Protein AF-A0A920AFE1-F1 (afdb_monomer)

Sequence (117 aa):
MDLYG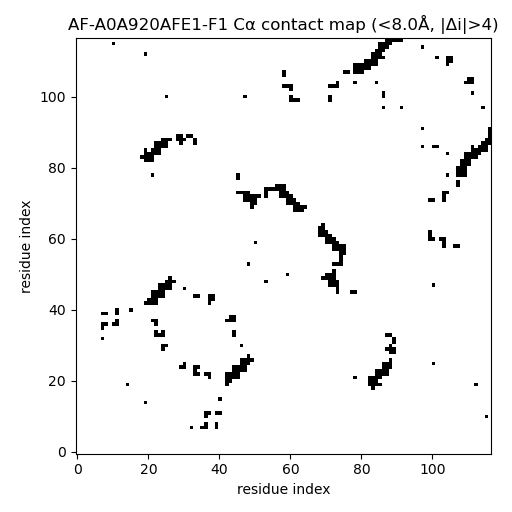QVISTFAERIRKLNVDTIVGVESRGFWFGPAIAQQLNVPFVPIRKCGKLPGETYSYSYDLEYGSSEIEVQKNSLPVGAKVLIHDDLLATGGTAIAAAQLVNKTGAQTVAFAF

Foldseek 3Di:
DCVLVVVLVVLLVVCLVVPFQEEEEEPDQSVSRRVSNCVSNVHYYWYKYWPPPDPDDWQKFWDDDPPGITMITTHAPPDDAQGEYEYEHPDDDPCRSVVRVQVRCVVNNYHDPYYDD

Secondary structure (DSSP, 8-state):
--HHHHHHHHHHHHHHTT--SEEEEETTGGGGTHHHHHHHHT--EEEEEETT-S-S-EEEEEEE-SSSEEEEEEETTSS-TT-EEEEE-S--SSSHHHHHHHHHHHHTT-EEEEEE-

Mean predicted aligned error: 2.73 Å

Radius of gyration: 13.78 Å; Cα contacts (8 Å, |Δi|>4): 225; chains: 1; bounding box: 34×31×40 Å

Solvent-accessible surface area (backbone atoms only — not comparable to full-atom values): 6542 Å² total; per-residue (Å²): 132,70,62,65,63,51,51,38,49,55,51,32,63,62,48,61,80,67,69,56,56,30,32,32,19,37,66,71,60,8,55,76,50,32,54,60,27,14,59,74,63,74,34,53,63,42,70,33,35,53,69,89,72,68,77,82,61,62,47,73,40,74,48,80,50,102,81,60,70,50,44,38,28,37,50,63,86,73,54,57,70,69,33,35,26,31,43,26,37,67,67,80,78,92,46,61,69,60,52,48,50,41,55,41,43,41,73,56,45,20,39,68,77,46,75,49,92

Structure (mmCIF, N/CA/C/O backbone):
data_AF-A0A920AFE1-F1
#
_entry.id   AF-A0A920AFE1-F1
#
loop_
_atom_site.group_PDB
_atom_site.id
_atom_site.type_symbol
_atom_site.label_atom_id
_atom_site.label_alt_id
_atom_site.label_comp_id
_atom_site.label_asym_id
_atom_site.label_entity_id
_atom_site.label_seq_id
_atom_site.pdbx_PDB_ins_code
_atom_site.Cartn_x
_atom_site.Cartn_y
_atom_site.Cartn_z
_atom_site.occupancy
_atom_site.B_iso_or_equiv
_atom_site.auth_seq_id
_atom_site.auth_comp_id
_atom_site.auth_asym_id
_atom_site.auth_atom_id
_atom_site.pdbx_PDB_model_num
ATOM 1 N N . MET A 1 1 ? 20.679 1.142 -20.687 1.00 76.88 1 MET A N 1
ATOM 2 C CA . MET A 1 1 ? 20.150 -0.003 -19.918 1.00 76.88 1 MET A CA 1
ATOM 3 C C . MET A 1 1 ? 18.994 0.524 -19.088 1.00 76.88 1 MET A C 1
ATOM 5 O O . MET A 1 1 ? 19.214 1.471 -18.346 1.00 76.88 1 MET A O 1
ATOM 9 N N . ASP A 1 2 ? 17.779 0.010 -19.277 1.00 94.62 2 ASP A N 1
ATOM 10 C CA . ASP A 1 2 ? 16.590 0.467 -18.540 1.00 94.62 2 ASP A CA 1
ATOM 11 C C . ASP A 1 2 ? 16.459 -0.301 -17.217 1.00 94.62 2 ASP A C 1
ATOM 13 O O . ASP A 1 2 ? 15.801 -1.337 -17.138 1.00 94.62 2 ASP A O 1
ATOM 17 N N . LEU A 1 3 ? 17.166 0.171 -16.188 1.00 96.94 3 LEU A N 1
ATOM 18 C CA . LEU A 1 3 ? 17.157 -0.465 -14.869 1.00 96.94 3 LEU A CA 1
ATOM 19 C C . LEU A 1 3 ? 15.787 -0.348 -14.191 1.00 96.94 3 LEU A C 1
ATOM 21 O O . LEU A 1 3 ? 15.339 -1.291 -13.546 1.00 96.94 3 LEU A O 1
ATOM 25 N N . TYR A 1 4 ? 15.110 0.789 -14.354 1.00 97.50 4 TYR A N 1
ATOM 26 C CA . TYR A 1 4 ? 13.804 1.009 -13.744 1.00 97.50 4 TYR A CA 1
ATOM 27 C C . TYR A 1 4 ? 12.782 0.007 -14.294 1.00 97.50 4 TYR A C 1
ATOM 29 O O . TYR A 1 4 ? 12.160 -0.713 -13.515 1.00 97.50 4 TYR A O 1
ATOM 37 N N . GLY A 1 5 ? 12.689 -0.142 -15.621 1.00 98.06 5 GLY A N 1
ATOM 38 C CA . GLY A 1 5 ? 11.810 -1.133 -16.249 1.00 98.06 5 GLY A CA 1
ATOM 39 C C . GLY A 1 5 ? 12.108 -2.577 -15.823 1.00 98.06 5 GLY A C 1
ATOM 40 O O . GLY A 1 5 ? 11.180 -3.370 -15.634 1.00 98.06 5 GLY A O 1
ATOM 41 N N . GLN A 1 6 ? 13.382 -2.919 -15.596 1.00 98.12 6 GLN A N 1
ATOM 42 C CA . GLN A 1 6 ? 13.779 -4.233 -15.068 1.00 98.12 6 GLN A CA 1
ATOM 43 C C . GLN A 1 6 ? 13.299 -4.452 -13.628 1.00 98.12 6 GLN A C 1
ATOM 45 O O . GLN A 1 6 ? 12.811 -5.539 -13.307 1.00 98.12 6 GLN A O 1
ATOM 50 N N . VAL A 1 7 ? 13.389 -3.429 -12.772 1.00 97.69 7 VAL A N 1
ATOM 51 C CA . VAL A 1 7 ? 12.886 -3.480 -11.390 1.00 97.69 7 VAL A CA 1
ATOM 52 C C . VAL A 1 7 ? 11.372 -3.697 -11.381 1.00 97.69 7 VAL A C 1
ATOM 54 O O . VAL A 1 7 ? 10.907 -4.649 -10.753 1.00 97.69 7 VAL A O 1
ATOM 57 N N . ILE A 1 8 ? 10.608 -2.890 -12.130 1.00 98.25 8 ILE A N 1
ATOM 58 C CA . ILE A 1 8 ? 9.142 -3.034 -12.193 1.00 98.25 8 ILE A CA 1
ATOM 59 C C . ILE A 1 8 ? 8.756 -4.422 -12.716 1.00 98.25 8 ILE A C 1
ATOM 61 O O . ILE A 1 8 ? 7.929 -5.098 -12.102 1.00 98.25 8 ILE A O 1
ATOM 65 N N . SER A 1 9 ? 9.412 -4.894 -13.781 1.00 98.06 9 SER A N 1
ATOM 66 C CA . SER A 1 9 ? 9.132 -6.217 -14.352 1.00 98.06 9 SER A CA 1
ATOM 67 C C . SER A 1 9 ? 9.409 -7.341 -13.358 1.00 98.06 9 SER A C 1
ATOM 69 O O . SER A 1 9 ? 8.584 -8.241 -13.206 1.00 98.06 9 SER A O 1
ATOM 71 N N . THR A 1 10 ? 10.507 -7.248 -12.606 1.00 97.50 10 THR A N 1
ATOM 72 C CA . THR A 1 10 ? 10.853 -8.235 -11.574 1.00 97.50 10 THR A CA 1
ATOM 73 C C . THR A 1 10 ? 9.808 -8.274 -10.457 1.00 97.50 10 THR A C 1
ATOM 75 O O . THR A 1 10 ? 9.395 -9.358 -10.033 1.00 97.50 10 THR A O 1
ATOM 78 N N . PHE A 1 11 ? 9.346 -7.110 -9.985 1.00 98.06 11 PHE A N 1
ATOM 79 C CA . PHE A 1 11 ? 8.262 -7.041 -9.004 1.00 98.06 11 PHE A CA 1
ATOM 80 C C . PHE A 1 11 ? 6.969 -7.634 -9.565 1.00 98.06 11 PHE A C 1
ATOM 82 O O . PHE A 1 11 ? 6.392 -8.534 -8.955 1.00 98.06 11 PHE A O 1
ATOM 89 N N . ALA A 1 12 ? 6.536 -7.189 -10.746 1.00 97.88 12 ALA A N 1
ATOM 90 C CA . ALA A 1 12 ? 5.294 -7.638 -11.362 1.00 97.88 12 ALA A CA 1
ATOM 91 C C . ALA A 1 12 ? 5.281 -9.159 -11.600 1.00 97.88 12 ALA A C 1
ATOM 93 O O . ALA A 1 12 ? 4.292 -9.824 -11.299 1.00 97.88 12 ALA A O 1
ATOM 94 N N . GLU A 1 13 ? 6.377 -9.752 -12.076 1.00 97.25 13 GLU A N 1
ATOM 95 C CA . GLU A 1 13 ? 6.480 -11.204 -12.274 1.00 97.25 13 GLU A CA 1
ATOM 96 C C . GLU A 1 13 ? 6.317 -12.004 -10.978 1.00 97.25 13 GLU A C 1
ATOM 98 O O . GLU A 1 13 ? 5.639 -13.036 -10.963 1.00 97.25 13 GLU A O 1
ATOM 103 N N . ARG A 1 14 ? 6.913 -11.528 -9.879 1.00 97.00 14 ARG A N 1
ATOM 104 C CA . ARG A 1 14 ? 6.796 -12.175 -8.565 1.00 97.00 14 ARG A CA 1
ATOM 105 C C . ARG A 1 14 ? 5.391 -12.022 -7.993 1.00 97.00 14 ARG A C 1
ATOM 107 O O . ARG A 1 14 ? 4.821 -12.999 -7.511 1.00 97.00 14 ARG A O 1
ATOM 114 N N . ILE A 1 15 ? 4.824 -10.822 -8.091 1.00 97.94 15 ILE A N 1
ATOM 115 C CA . ILE A 1 15 ? 3.520 -10.481 -7.514 1.00 97.94 15 ILE A CA 1
ATOM 116 C C . ILE A 1 15 ? 2.373 -11.149 -8.277 1.00 97.94 15 ILE A C 1
ATOM 118 O O . ILE A 1 15 ? 1.393 -11.558 -7.658 1.00 97.94 15 ILE A O 1
ATOM 122 N N . ARG A 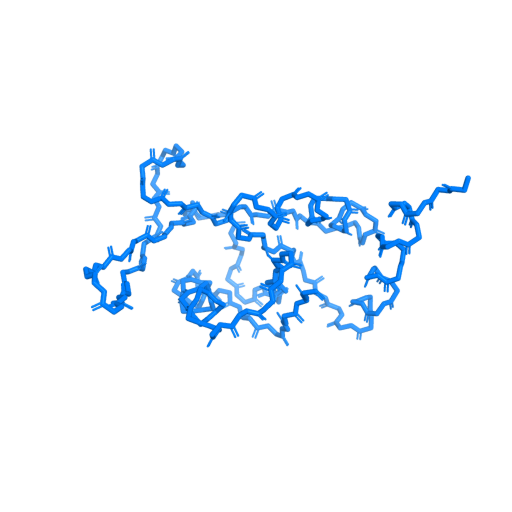1 16 ? 2.494 -11.347 -9.597 1.00 96.50 16 ARG A N 1
ATOM 123 C CA . ARG A 1 16 ? 1.446 -11.974 -10.423 1.00 96.50 16 ARG A CA 1
ATOM 124 C C . ARG A 1 16 ? 1.011 -13.348 -9.900 1.00 96.50 16 ARG A C 1
ATOM 126 O O . ARG A 1 16 ? -0.149 -13.713 -10.033 1.00 96.50 16 ARG A O 1
ATOM 133 N N . LYS A 1 17 ? 1.912 -14.091 -9.249 1.00 95.12 17 LYS A N 1
ATOM 134 C CA . LYS A 1 17 ? 1.621 -15.410 -8.656 1.00 95.12 17 LYS A CA 1
ATOM 135 C C . LYS A 1 17 ? 0.705 -15.346 -7.428 1.00 95.12 17 LYS A C 1
ATOM 137 O O . LYS A 1 17 ? 0.174 -16.373 -7.019 1.00 95.12 17 LYS A O 1
ATOM 142 N N . LEU A 1 18 ? 0.539 -14.164 -6.836 1.00 96.44 18 LEU A N 1
ATOM 143 C CA . LEU A 1 18 ? -0.228 -13.947 -5.611 1.00 96.44 18 LEU A CA 1
ATOM 144 C C . LEU A 1 18 ? -1.704 -13.614 -5.877 1.00 96.44 18 LEU A C 1
ATOM 146 O O . LEU A 1 18 ? -2.498 -13.676 -4.943 1.00 96.44 18 LEU A O 1
ATOM 150 N N . ASN A 1 19 ? -2.078 -13.303 -7.128 1.00 94.81 19 ASN A N 1
ATOM 151 C CA . ASN A 1 19 ? -3.438 -12.904 -7.521 1.00 94.81 19 ASN A CA 1
ATOM 152 C C . ASN A 1 19 ? -4.003 -11.797 -6.611 1.00 94.8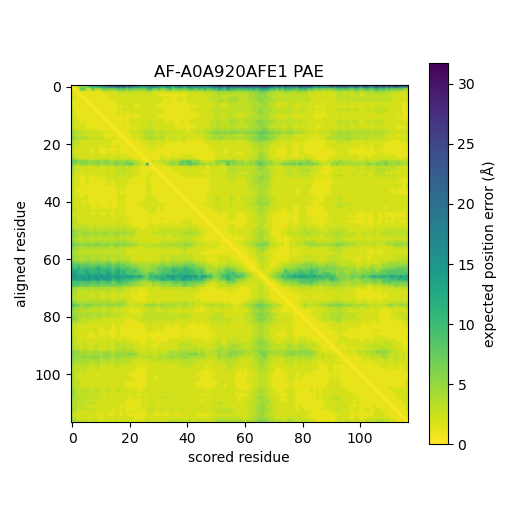1 19 ASN A C 1
ATOM 154 O O . ASN A 1 19 ? -5.020 -11.985 -5.943 1.00 94.81 19 ASN A O 1
ATOM 158 N N . VAL A 1 20 ? -3.275 -10.681 -6.535 1.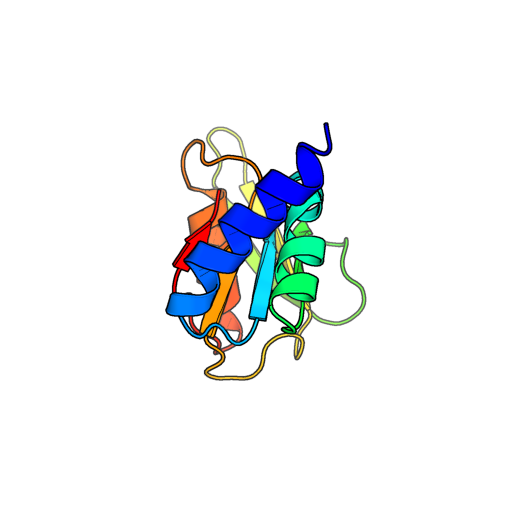00 98.19 20 VAL A N 1
ATOM 159 C CA . VAL A 1 20 ? -3.676 -9.488 -5.775 1.00 98.19 20 VAL A CA 1
ATOM 160 C C . VAL A 1 20 ? -4.696 -8.682 -6.571 1.00 98.19 20 VAL A C 1
ATOM 162 O O . VAL A 1 20 ? -4.606 -8.619 -7.794 1.00 98.19 20 VAL A O 1
ATOM 165 N N . ASP A 1 21 ? -5.625 -8.043 -5.871 1.00 98.50 21 ASP A N 1
ATOM 166 C CA . ASP A 1 21 ? -6.657 -7.193 -6.466 1.00 98.50 21 ASP A CA 1
ATOM 167 C C . ASP A 1 21 ? -6.226 -5.724 -6.513 1.00 98.50 21 ASP A C 1
ATOM 169 O O . ASP A 1 21 ? -6.696 -4.980 -7.366 1.00 98.50 21 ASP A O 1
ATOM 173 N N . THR A 1 22 ? -5.328 -5.304 -5.613 1.00 98.56 22 THR A N 1
ATOM 174 C CA . THR A 1 22 ? -4.880 -3.909 -5.486 1.00 98.56 22 THR A CA 1
ATOM 175 C C . THR A 1 22 ? -3.441 -3.836 -4.978 1.00 98.56 22 THR A C 1
ATOM 177 O O . THR A 1 22 ? -3.049 -4.588 -4.079 1.00 98.56 22 THR A O 1
ATOM 180 N N . ILE A 1 23 ? -2.668 -2.876 -5.492 1.00 98.69 23 ILE A N 1
ATOM 181 C CA . ILE A 1 23 ? -1.401 -2.453 -4.884 1.00 98.69 23 ILE A CA 1
ATOM 182 C C . ILE A 1 23 ? -1.652 -1.221 -4.021 1.00 98.69 23 ILE A C 1
ATOM 184 O O . ILE A 1 23 ? -2.156 -0.205 -4.496 1.00 98.69 23 ILE A O 1
ATOM 188 N N . VAL A 1 24 ? -1.261 -1.288 -2.756 1.00 98.69 24 VAL A N 1
ATOM 189 C CA . VAL A 1 24 ? -1.225 -0.136 -1.860 1.00 98.69 24 VAL A CA 1
ATOM 190 C C . VAL A 1 24 ? 0.215 0.327 -1.715 1.00 98.69 24 VAL A C 1
ATOM 192 O O . VAL A 1 24 ? 1.075 -0.461 -1.342 1.00 98.69 24 VAL A O 1
ATOM 195 N N . GLY A 1 25 ? 0.492 1.595 -2.000 1.00 98.25 25 GLY A N 1
ATOM 196 C CA . GLY A 1 25 ? 1.808 2.187 -1.749 1.00 98.25 25 GLY A CA 1
ATOM 197 C C . GLY A 1 25 ? 1.810 2.983 -0.454 1.00 98.25 25 GLY A C 1
ATOM 198 O O . GLY A 1 25 ? 0.821 3.657 -0.162 1.00 98.25 25 GLY A O 1
ATOM 199 N N . VAL A 1 26 ? 2.916 2.969 0.288 1.00 97.38 26 VAL A N 1
ATOM 200 C CA . VAL A 1 26 ? 3.116 3.892 1.413 1.00 97.38 26 VAL A CA 1
ATOM 201 C C . VAL A 1 26 ? 3.931 5.103 0.968 1.00 97.38 26 VAL A C 1
ATOM 203 O O . VAL A 1 26 ? 4.920 4.979 0.244 1.00 97.38 26 VAL A O 1
ATOM 206 N N . GLU A 1 27 ? 3.486 6.301 1.352 1.00 92.94 27 GLU A N 1
ATOM 207 C CA . GLU A 1 27 ? 4.160 7.520 0.923 1.00 92.94 27 GLU A CA 1
ATOM 208 C C . GLU A 1 27 ? 5.563 7.698 1.538 1.00 92.94 27 GLU A C 1
ATOM 210 O O . GLU A 1 27 ? 5.851 7.260 2.646 1.00 92.94 27 GLU A O 1
ATOM 215 N N . SER A 1 28 ? 6.456 8.458 0.904 1.00 93.62 28 SER A N 1
ATOM 216 C CA . SER A 1 28 ? 6.364 8.941 -0.486 1.00 93.62 28 SER A CA 1
ATOM 217 C C . SER A 1 28 ? 7.157 8.058 -1.438 1.00 93.62 28 SER A C 1
ATOM 219 O O . SER A 1 28 ? 6.892 8.061 -2.635 1.00 93.62 28 SER A O 1
ATOM 221 N N . ARG A 1 29 ? 8.154 7.326 -0.929 1.00 96.44 29 ARG A N 1
ATOM 222 C CA . ARG A 1 29 ? 9.118 6.619 -1.776 1.00 96.44 29 ARG A CA 1
ATOM 223 C C . ARG A 1 29 ? 8.564 5.313 -2.332 1.00 96.44 29 ARG A C 1
ATOM 225 O O . ARG A 1 29 ? 8.866 5.013 -3.482 1.00 96.44 29 ARG A O 1
ATOM 232 N N . GLY A 1 30 ? 7.648 4.643 -1.632 1.00 95.12 30 GLY A N 1
ATOM 233 C CA . GLY A 1 30 ? 6.846 3.563 -2.209 1.00 95.12 30 GLY A CA 1
ATOM 234 C C . GLY A 1 30 ? 6.059 3.970 -3.463 1.00 95.12 30 GLY A C 1
ATOM 235 O O . GLY A 1 30 ? 5.673 3.121 -4.266 1.00 95.12 30 GLY A O 1
ATOM 236 N N . PHE A 1 31 ? 5.851 5.269 -3.710 1.00 97.44 31 PHE A N 1
ATOM 237 C CA . PHE A 1 31 ? 5.180 5.737 -4.929 1.00 97.44 31 PHE A CA 1
ATOM 238 C C . PHE A 1 31 ? 6.097 5.746 -6.155 1.00 97.44 31 PHE A C 1
ATOM 240 O O . PHE A 1 31 ? 5.596 5.878 -7.268 1.00 97.44 31 PHE A O 1
ATOM 247 N N . TRP A 1 32 ? 7.414 5.583 -5.989 1.00 96.50 32 TRP A N 1
ATOM 248 C CA . TRP A 1 32 ? 8.330 5.508 -7.126 1.00 96.50 32 TRP A CA 1
ATOM 249 C C . TRP A 1 32 ? 8.128 4.250 -7.958 1.00 96.50 32 TRP A C 1
ATOM 251 O O . TRP A 1 32 ? 8.294 4.327 -9.170 1.00 96.50 32 TRP A O 1
ATOM 261 N N . PHE A 1 33 ? 7.760 3.120 -7.349 1.00 97.81 33 PHE A N 1
ATOM 262 C CA . PHE A 1 33 ? 7.560 1.859 -8.074 1.00 97.81 33 PHE A CA 1
ATOM 263 C C . PHE A 1 33 ? 6.112 1.360 -8.005 1.00 97.81 33 PHE 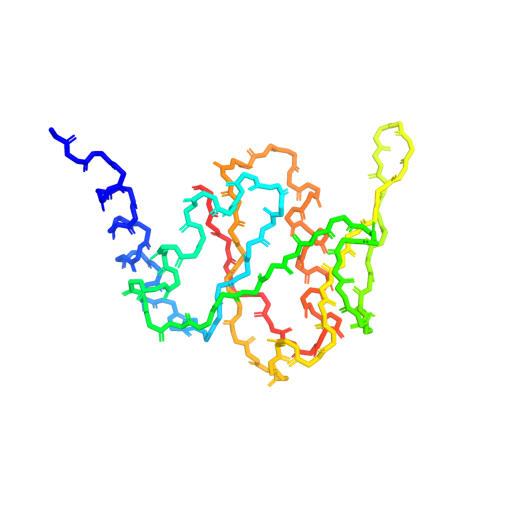A C 1
ATOM 265 O O . PHE A 1 33 ? 5.629 0.790 -8.981 1.00 97.81 33 PHE A O 1
ATOM 272 N N . GLY A 1 34 ? 5.384 1.625 -6.914 1.00 98.12 34 GLY A N 1
ATOM 273 C CA . GLY A 1 34 ? 4.025 1.115 -6.687 1.00 98.12 34 GLY A CA 1
ATOM 274 C C . GLY A 1 34 ? 3.041 1.323 -7.849 1.00 98.12 34 GLY A C 1
ATOM 275 O O . GLY A 1 34 ? 2.474 0.336 -8.320 1.00 98.12 34 GLY A O 1
ATOM 276 N N . PRO A 1 35 ? 2.855 2.553 -8.367 1.00 98.44 35 PRO A N 1
ATOM 277 C CA . PRO A 1 35 ? 1.965 2.813 -9.499 1.00 98.44 35 PRO A CA 1
ATOM 278 C C . PRO A 1 35 ? 2.376 2.070 -10.775 1.00 98.44 35 PRO A C 1
ATOM 280 O O . PRO A 1 35 ? 1.521 1.521 -11.465 1.00 98.44 35 PRO A O 1
ATOM 283 N N . ALA A 1 36 ? 3.677 2.003 -11.073 1.00 98.25 36 ALA A N 1
ATOM 284 C CA . ALA A 1 36 ? 4.181 1.302 -12.253 1.00 98.25 36 ALA A CA 1
ATOM 285 C C . ALA A 1 36 ? 4.003 -0.222 -12.130 1.00 98.25 36 ALA A C 1
ATOM 287 O O . ALA A 1 36 ? 3.620 -0.880 -13.098 1.00 98.25 36 ALA A O 1
ATOM 288 N N . ILE A 1 37 ? 4.200 -0.780 -10.930 1.00 98.50 37 ILE A N 1
ATOM 289 C CA . ILE A 1 37 ? 3.922 -2.192 -10.629 1.00 98.50 37 ILE A CA 1
ATOM 290 C C . ILE A 1 37 ? 2.428 -2.482 -10.813 1.00 98.50 37 ILE A C 1
ATOM 292 O O . ILE A 1 37 ? 2.070 -3.443 -11.493 1.00 98.50 37 ILE A O 1
ATOM 296 N N . ALA A 1 38 ? 1.555 -1.638 -10.254 1.00 98.56 38 ALA A N 1
ATOM 297 C CA . ALA A 1 38 ? 0.104 -1.769 -10.380 1.00 98.56 38 ALA A CA 1
ATOM 298 C C . ALA A 1 38 ? -0.347 -1.715 -11.848 1.00 98.56 38 ALA A C 1
ATOM 300 O O . ALA A 1 38 ? -1.115 -2.567 -12.297 1.00 98.56 38 ALA A O 1
ATOM 301 N N . GLN A 1 39 ? 0.215 -0.781 -12.623 1.00 98.44 39 GLN A N 1
ATOM 302 C CA . GLN A 1 39 ? -0.030 -0.658 -14.057 1.00 98.44 39 GLN A CA 1
ATOM 303 C C . GLN A 1 39 ? 0.392 -1.928 -14.814 1.00 98.44 39 GLN A C 1
ATOM 305 O O . GLN A 1 39 ? -0.378 -2.434 -15.627 1.00 98.44 39 GLN A O 1
ATOM 310 N N . GLN A 1 40 ? 1.578 -2.483 -14.537 1.00 98.06 40 GLN A N 1
ATOM 311 C CA . GLN A 1 40 ? 2.061 -3.705 -15.199 1.00 98.06 40 GLN A CA 1
ATOM 312 C C . GLN A 1 40 ? 1.263 -4.964 -14.806 1.00 98.06 40 GLN A C 1
ATOM 314 O O . GLN A 1 40 ? 1.225 -5.947 -15.555 1.00 98.06 40 GLN A O 1
ATOM 319 N N . LEU A 1 41 ? 0.624 -4.949 -13.637 1.00 98.12 41 LEU A N 1
ATOM 320 C CA . LEU A 1 41 ? -0.267 -6.006 -13.157 1.00 98.12 41 LEU A CA 1
ATOM 321 C C . LEU A 1 41 ? -1.731 -5.809 -13.578 1.00 98.12 41 LEU A C 1
ATOM 323 O O . LEU A 1 41 ? -2.519 -6.735 -13.412 1.00 98.12 41 LEU A O 1
ATOM 327 N N . ASN A 1 42 ? -2.079 -4.650 -14.148 1.00 98.12 42 ASN A N 1
ATOM 328 C CA . ASN A 1 42 ? -3.447 -4.251 -14.480 1.00 98.12 42 ASN A CA 1
ATOM 329 C C . ASN A 1 42 ? -4.403 -4.301 -13.271 1.00 98.12 42 ASN A C 1
ATOM 331 O O . ASN A 1 42 ? -5.519 -4.811 -13.360 1.00 98.12 42 ASN A O 1
ATOM 335 N N . VAL A 1 43 ? -3.944 -3.771 -12.137 1.00 98.50 43 VAL A N 1
ATOM 336 C CA . VAL A 1 43 ? -4.721 -3.635 -10.897 1.00 98.50 43 VAL A CA 1
ATOM 337 C C . VAL A 1 43 ? -4.688 -2.182 -10.415 1.00 98.50 43 VAL A C 1
ATOM 339 O O . VAL A 1 43 ? -3.748 -1.452 -10.743 1.00 98.50 43 VAL A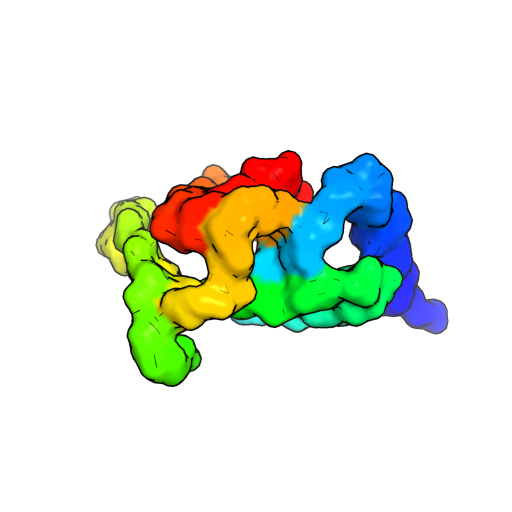 O 1
ATOM 342 N N . PRO A 1 44 ? -5.688 -1.721 -9.646 1.00 98.38 44 PRO A N 1
ATOM 343 C CA . PRO A 1 44 ? -5.666 -0.393 -9.048 1.00 98.38 44 PRO A CA 1
ATOM 344 C C . PRO A 1 44 ? -4.448 -0.171 -8.143 1.00 98.38 44 PRO A C 1
ATOM 346 O O . PRO A 1 44 ? -3.932 -1.086 -7.494 1.00 98.38 44 PRO A O 1
ATOM 349 N N . PHE A 1 45 ? -4.038 1.094 -8.073 1.00 98.56 45 PHE A N 1
ATOM 350 C CA . PHE A 1 45 ? -3.099 1.600 -7.081 1.00 98.56 45 PHE A CA 1
ATOM 351 C C . PHE A 1 45 ? -3.836 2.492 -6.080 1.00 98.56 45 PHE A C 1
ATOM 353 O O . PHE A 1 45 ? -4.579 3.387 -6.486 1.00 98.56 45 PHE A O 1
ATOM 360 N N . VAL A 1 46 ? -3.599 2.285 -4.784 1.00 98.56 46 VAL A N 1
ATOM 361 C CA . VAL A 1 46 ? -4.191 3.087 -3.704 1.00 98.56 46 VAL A CA 1
ATOM 362 C C . VAL A 1 46 ? -3.085 3.660 -2.808 1.00 98.56 46 VAL A C 1
ATOM 364 O O . VAL A 1 46 ? -2.270 2.903 -2.278 1.00 98.56 46 VAL A O 1
ATOM 367 N N . PRO A 1 47 ? -3.023 4.987 -2.609 1.00 98.31 47 PRO A N 1
ATOM 368 C CA . PRO A 1 47 ? -2.015 5.592 -1.749 1.00 98.31 47 PRO A CA 1
ATOM 369 C C . PRO A 1 47 ? -2.420 5.541 -0.269 1.00 98.31 47 PRO A C 1
ATOM 371 O O . PRO A 1 47 ? -3.519 5.956 0.098 1.00 98.31 47 PRO A O 1
ATOM 374 N N . ILE A 1 48 ? -1.482 5.138 0.586 1.00 98.44 48 ILE A N 1
ATOM 375 C CA . ILE A 1 48 ? -1.473 5.466 2.015 1.00 98.44 48 ILE A CA 1
ATOM 376 C C . ILE A 1 48 ? -0.562 6.673 2.224 1.00 98.44 48 ILE A C 1
ATOM 378 O O . ILE A 1 48 ? 0.577 6.687 1.751 1.00 98.44 48 ILE A O 1
ATOM 382 N N . ARG A 1 49 ? -1.047 7.692 2.938 1.00 97.94 49 ARG A N 1
ATOM 383 C CA . ARG A 1 49 ? -0.316 8.951 3.169 1.00 97.94 49 ARG A CA 1
ATOM 384 C C . ARG A 1 49 ? -0.350 9.367 4.631 1.00 97.94 49 ARG A C 1
ATOM 386 O O . ARG A 1 49 ? -1.175 8.868 5.378 1.00 97.94 49 ARG A O 1
ATOM 393 N N . LYS A 1 50 ? 0.508 10.297 5.048 1.00 95.81 50 LYS A N 1
ATOM 394 C CA . LYS A 1 50 ? 0.391 10.955 6.353 1.00 95.81 50 LYS A CA 1
ATOM 395 C C . LYS A 1 50 ? -0.924 11.722 6.458 1.00 95.81 50 LYS A C 1
ATOM 397 O O . LYS A 1 50 ? -1.449 12.208 5.452 1.00 95.81 50 LYS A O 1
ATOM 402 N N . CYS A 1 51 ? -1.382 11.872 7.696 1.00 95.56 51 CYS A N 1
ATOM 403 C CA . CYS A 1 51 ? -2.601 12.589 8.044 1.00 95.56 51 CYS A CA 1
ATOM 404 C C . CYS A 1 51 ? -2.717 13.968 7.364 1.00 95.56 51 CYS A C 1
ATOM 406 O O . CYS A 1 51 ? -1.763 14.755 7.337 1.00 95.56 51 CYS A O 1
ATOM 408 N N . GLY A 1 52 ? -3.886 14.242 6.780 1.00 96.12 52 GLY A N 1
ATOM 409 C CA . GLY A 1 52 ? -4.238 15.508 6.135 1.00 96.12 52 GLY A CA 1
ATOM 410 C C . GLY A 1 52 ? -3.757 15.659 4.689 1.00 96.12 52 GLY A C 1
ATOM 411 O O . GLY A 1 52 ? -3.847 16.752 4.125 1.00 96.12 52 GLY A O 1
ATOM 412 N N . LYS A 1 53 ? -3.213 14.602 4.067 1.00 96.88 53 LYS A N 1
ATOM 413 C CA . LYS A 1 53 ? -2.734 14.638 2.669 1.00 96.88 53 LYS A CA 1
ATOM 414 C C . LYS A 1 53 ? -3.719 14.075 1.650 1.00 96.88 53 LYS A C 1
ATOM 416 O O . LYS A 1 53 ? -3.522 14.298 0.453 1.00 96.88 53 LYS A O 1
ATOM 421 N N . LEU A 1 54 ? -4.725 13.327 2.093 1.00 97.19 54 LEU A N 1
ATOM 422 C CA . LEU A 1 54 ? -5.758 12.764 1.229 1.00 97.19 54 LEU A CA 1
ATOM 423 C C . LEU A 1 54 ? -7.030 13.622 1.299 1.00 97.19 54 LEU A C 1
ATOM 425 O O . LEU A 1 54 ? -7.386 14.085 2.380 1.00 97.19 54 LEU A O 1
ATOM 429 N N . PRO A 1 55 ? -7.713 13.872 0.169 1.00 96.12 55 PRO A N 1
ATOM 430 C CA . PRO A 1 55 ? -8.969 14.609 0.183 1.00 96.12 55 PRO A CA 1
ATOM 431 C C . PRO A 1 55 ? -10.132 13.725 0.655 1.00 96.12 55 PRO A C 1
ATOM 433 O O . PRO A 1 55 ? -10.107 12.505 0.491 1.00 96.12 55 PRO A O 1
ATOM 436 N N . GLY A 1 56 ? -11.201 14.351 1.145 1.00 95.94 56 GLY A N 1
ATOM 437 C CA . GLY A 1 56 ? -12.422 13.648 1.545 1.00 95.94 56 GLY A CA 1
ATOM 438 C C . GLY A 1 56 ? -12.269 12.858 2.845 1.00 95.94 56 GLY A C 1
ATOM 439 O O . GLY A 1 56 ? -11.434 13.177 3.684 1.00 95.94 56 GLY A O 1
ATOM 440 N N . GLU A 1 57 ? -13.118 11.847 3.028 1.00 97.75 57 GLU A N 1
ATOM 441 C CA . GLU A 1 57 ? -13.093 11.020 4.233 1.00 97.75 57 GLU A CA 1
ATOM 442 C C . GLU A 1 57 ? -12.012 9.937 4.166 1.00 97.75 57 GLU A C 1
ATOM 444 O O . GLU A 1 57 ? -11.852 9.247 3.153 1.00 97.75 57 GLU A O 1
ATOM 449 N N . THR A 1 58 ? -11.329 9.719 5.285 1.00 98.38 58 THR A N 1
ATOM 450 C CA . THR A 1 58 ? -10.246 8.743 5.428 1.00 98.38 58 THR A CA 1
ATOM 451 C C . THR A 1 58 ? -10.542 7.754 6.557 1.00 98.38 58 THR A C 1
ATOM 453 O O . THR A 1 58 ? -11.307 8.030 7.486 1.00 98.38 58 THR A O 1
ATOM 456 N N . TYR A 1 59 ? -9.955 6.562 6.465 1.00 97.75 59 TYR A N 1
ATOM 457 C CA . TYR A 1 59 ? -9.591 5.791 7.649 1.00 97.75 59 TYR A CA 1
ATOM 458 C C . TYR A 1 59 ? -8.206 6.243 8.093 1.00 97.75 59 TYR A C 1
ATOM 460 O O . TYR A 1 59 ? -7.360 6.509 7.238 1.00 97.75 59 TYR A O 1
ATOM 468 N N . SER A 1 60 ? -7.958 6.253 9.402 1.00 97.25 60 SER A N 1
ATOM 469 C CA . SER A 1 60 ? -6.643 6.564 9.952 1.00 97.25 60 SER A CA 1
ATOM 470 C C . SER A 1 60 ? -6.130 5.502 10.929 1.00 97.25 60 SER A C 1
ATOM 472 O O . SER A 1 60 ? -6.881 4.703 11.519 1.00 97.25 60 SER A O 1
ATOM 474 N N . TYR A 1 61 ? -4.807 5.446 11.059 1.00 96.62 61 TYR A N 1
ATOM 475 C CA . TYR A 1 61 ? -4.113 4.594 12.013 1.00 96.62 61 TYR A CA 1
ATOM 476 C C . TYR A 1 61 ? -2.901 5.324 12.589 1.00 96.62 61 TYR A C 1
ATOM 478 O O . TYR A 1 61 ? -1.959 5.649 11.861 1.00 96.62 61 TYR A O 1
ATOM 486 N N . SER A 1 62 ? -2.932 5.546 13.902 1.00 94.19 62 SER A N 1
ATOM 487 C CA . SER A 1 62 ? -1.827 6.133 14.657 1.00 94.19 62 SER A CA 1
ATOM 488 C C . SER A 1 62 ? -0.930 5.042 15.231 1.00 94.19 62 SER A C 1
ATOM 490 O O . SER A 1 62 ? -1.418 4.015 15.704 1.00 94.19 62 SER A O 1
ATOM 492 N N . TYR A 1 63 ? 0.379 5.266 15.197 1.00 86.44 63 TYR A N 1
ATOM 493 C CA . TYR A 1 63 ? 1.379 4.368 15.762 1.00 86.44 63 TYR A CA 1
ATOM 494 C C . TYR A 1 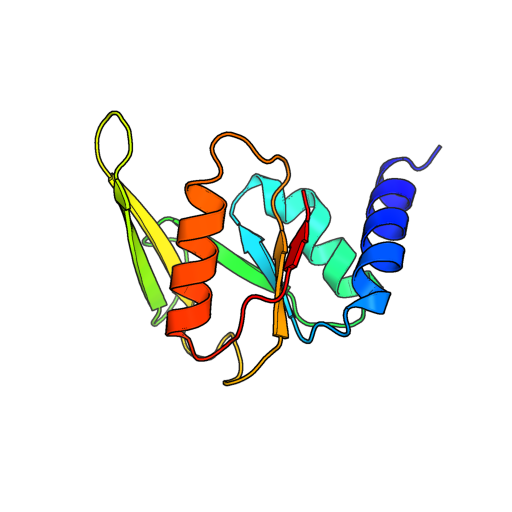63 ? 2.513 5.150 16.418 1.00 86.44 63 TYR A C 1
ATOM 496 O O . TYR A 1 63 ? 2.854 6.258 15.995 1.00 86.44 63 TYR A O 1
ATOM 504 N N . ASP A 1 64 ? 3.092 4.550 17.451 1.00 86.88 64 ASP A N 1
ATOM 505 C CA . ASP A 1 64 ? 4.160 5.166 18.225 1.00 86.88 64 ASP A CA 1
ATOM 506 C C . ASP A 1 64 ? 5.512 5.006 17.524 1.00 86.88 64 ASP A C 1
ATOM 508 O O . ASP A 1 64 ? 5.812 3.992 16.884 1.00 86.88 64 ASP A O 1
ATOM 512 N N . LEU A 1 65 ? 6.331 6.041 17.651 1.00 82.81 65 LEU A N 1
ATOM 513 C CA . LEU A 1 65 ? 7.735 6.066 17.269 1.00 82.81 65 LEU A CA 1
ATOM 514 C C . LEU A 1 65 ? 8.588 6.121 18.541 1.00 82.81 65 LEU A C 1
ATOM 516 O O . LEU A 1 65 ? 8.080 6.344 19.636 1.00 82.81 65 LEU A O 1
ATOM 520 N N . GLU A 1 66 ? 9.907 5.977 18.397 1.00 78.81 66 GLU A N 1
ATOM 521 C CA . GLU A 1 66 ? 10.843 6.180 19.516 1.00 78.81 66 GLU A CA 1
ATOM 522 C C . GLU A 1 66 ? 10.681 7.574 20.149 1.00 78.81 66 GLU A C 1
ATOM 524 O O . GLU A 1 66 ? 10.763 7.732 21.365 1.00 78.81 66 GLU A O 1
ATOM 529 N N . TYR A 1 67 ? 10.363 8.572 19.318 1.00 81.25 67 TYR A N 1
ATOM 530 C CA . TYR A 1 67 ? 10.043 9.927 19.747 1.00 81.25 67 TYR A CA 1
ATOM 531 C C . TYR A 1 67 ? 8.756 10.405 19.066 1.00 81.25 67 TYR A C 1
ATOM 533 O O . TYR A 1 67 ? 8.768 10.848 17.917 1.00 81.25 67 TYR A O 1
ATOM 541 N N . GLY A 1 68 ? 7.642 10.329 19.795 1.00 87.06 68 GLY A N 1
ATOM 542 C CA . GLY A 1 68 ? 6.330 10.807 19.353 1.00 87.06 68 GLY A CA 1
ATOM 543 C C . GLY A 1 68 ? 5.479 9.728 18.686 1.00 87.06 68 GLY A C 1
ATOM 544 O O . GLY A 1 68 ? 5.697 8.536 18.873 1.00 87.06 68 GLY A O 1
ATOM 545 N N . SER A 1 69 ? 4.492 10.156 17.906 1.00 88.00 69 SER A N 1
ATOM 546 C CA . SER A 1 69 ? 3.608 9.274 17.147 1.00 88.00 69 SER A CA 1
ATOM 547 C C . SER A 1 69 ? 3.448 9.782 15.720 1.00 88.00 69 SER A C 1
ATOM 549 O O . SER A 1 69 ? 3.694 10.952 15.411 1.00 88.00 69 SER A O 1
ATOM 551 N N . SER A 1 70 ? 3.063 8.884 14.822 1.00 90.88 70 SER A N 1
ATOM 552 C CA . SER A 1 70 ? 2.700 9.222 13.452 1.00 90.88 70 SER A CA 1
ATOM 553 C C . SER A 1 70 ? 1.329 8.657 13.123 1.00 90.88 70 SER A C 1
ATOM 555 O O . SER A 1 70 ? 0.906 7.659 13.700 1.00 90.88 70 SER A O 1
ATOM 557 N N . GLU A 1 71 ? 0.633 9.301 12.195 1.00 95.31 71 GLU A N 1
ATOM 558 C CA . GLU A 1 71 ? -0.683 8.884 11.732 1.00 95.31 71 GLU A CA 1
ATOM 559 C C . GLU A 1 71 ? -0.685 8.809 10.209 1.00 95.31 71 GLU A C 1
ATOM 561 O O . GLU A 1 71 ? -0.269 9.748 9.517 1.00 95.31 71 GLU A O 1
ATOM 566 N N . ILE A 1 72 ? -1.149 7.669 9.705 1.00 97.25 72 ILE A N 1
ATOM 567 C CA . ILE A 1 72 ? -1.318 7.397 8.281 1.00 97.25 72 ILE A CA 1
ATOM 568 C C . ILE A 1 72 ? -2.793 7.208 7.940 1.00 97.25 72 ILE A C 1
ATOM 570 O O . ILE A 1 72 ? -3.592 6.782 8.774 1.00 97.25 72 ILE A O 1
ATOM 574 N N . GLU A 1 73 ? -3.130 7.502 6.692 1.00 98.44 73 GLU A N 1
ATOM 575 C CA . GLU A 1 73 ? -4.482 7.570 6.170 1.00 98.44 73 GLU A CA 1
ATOM 576 C C . GLU A 1 73 ? -4.622 6.861 4.828 1.00 98.44 73 GLU A C 1
ATOM 578 O O . GLU A 1 73 ? -3.700 6.839 4.009 1.00 98.44 73 GLU A O 1
ATOM 583 N N . VAL A 1 74 ? -5.825 6.337 4.595 1.00 98.44 74 VAL A N 1
ATOM 584 C CA . VAL A 1 74 ? -6.290 5.813 3.309 1.00 98.44 74 VAL A CA 1
ATOM 585 C C . VAL A 1 74 ? -7.720 6.299 3.086 1.00 98.44 74 VAL A C 1
ATOM 587 O O . VAL A 1 74 ? -8.514 6.340 4.027 1.00 98.44 74 VAL A O 1
ATOM 590 N N . GLN A 1 75 ? -8.070 6.700 1.864 1.00 98.25 75 GLN A N 1
ATOM 591 C CA . GLN A 1 75 ? -9.416 7.213 1.581 1.00 98.25 75 GLN A CA 1
ATOM 592 C C . GLN A 1 75 ? -10.475 6.126 1.790 1.00 98.25 75 GLN A C 1
ATOM 594 O O . GLN A 1 75 ? -10.283 4.974 1.382 1.00 98.25 75 GLN A O 1
ATOM 599 N N . LYS A 1 76 ? -11.620 6.491 2.377 1.00 96.12 76 LYS A N 1
ATOM 600 C CA . LYS A 1 76 ? -12.779 5.592 2.445 1.00 96.12 76 LYS A CA 1
ATOM 601 C C . LYS A 1 76 ? -13.210 5.201 1.028 1.00 96.12 76 LYS A C 1
ATOM 603 O O . LYS A 1 76 ? -13.107 5.998 0.099 1.00 96.12 76 LYS A O 1
ATOM 608 N N . ASN A 1 77 ? -13.694 3.970 0.866 1.00 92.88 77 ASN A N 1
ATOM 609 C CA . ASN A 1 77 ? -14.134 3.394 -0.415 1.00 92.88 77 ASN A CA 1
ATOM 610 C C . ASN A 1 77 ? -13.039 3.224 -1.489 1.00 92.88 77 ASN A C 1
ATOM 612 O O . ASN A 1 77 ? -13.358 2.854 -2.615 1.00 92.88 77 ASN A O 1
ATOM 616 N N . SER A 1 78 ? -11.760 3.458 -1.167 1.00 96.31 78 SER A N 1
ATOM 617 C CA . SER A 1 78 ? -10.649 3.204 -2.102 1.00 96.31 78 SER A CA 1
ATOM 618 C C . SER A 1 78 ? -10.297 1.718 -2.235 1.00 96.31 78 SER A C 1
ATOM 620 O O . SER A 1 78 ? -9.720 1.307 -3.239 1.00 96.31 78 SER A O 1
ATOM 622 N N . LEU A 1 79 ? -10.664 0.909 -1.238 1.00 97.69 79 LEU A N 1
ATOM 623 C CA . LEU A 1 79 ? -10.441 -0.531 -1.205 1.00 97.69 79 LEU A CA 1
ATOM 624 C C . LEU A 1 79 ? -11.785 -1.260 -1.070 1.00 97.69 79 LEU A C 1
ATOM 626 O O . LEU A 1 79 ? -12.520 -0.988 -0.118 1.00 97.69 79 LEU A O 1
ATOM 630 N N . PRO A 1 80 ? -12.122 -2.180 -1.993 1.00 95.88 80 PRO A N 1
ATOM 631 C CA . PRO A 1 80 ? -13.279 -3.049 -1.831 1.00 95.88 80 PRO A CA 1
ATOM 632 C C . PRO A 1 80 ? -13.120 -3.976 -0.619 1.00 95.88 80 PRO A C 1
ATOM 634 O O . PRO A 1 80 ? -12.028 -4.475 -0.336 1.00 95.88 80 PRO A O 1
ATOM 637 N N . VAL A 1 81 ? -14.227 -4.264 0.066 1.00 96.75 81 VAL A N 1
ATOM 638 C CA . VAL A 1 81 ? -14.250 -5.254 1.152 1.00 96.75 81 VAL A CA 1
ATOM 639 C C . VAL A 1 81 ? -13.833 -6.624 0.606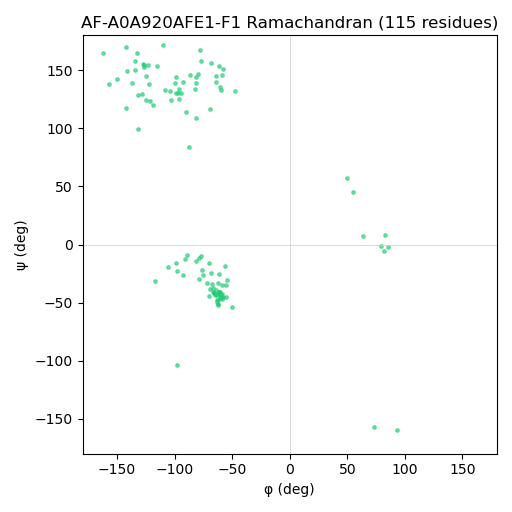 1.00 96.75 81 VAL A C 1
ATOM 641 O O . VAL A 1 81 ? -14.323 -7.059 -0.434 1.00 96.75 81 VAL A O 1
ATOM 644 N N . GLY A 1 82 ? -12.925 -7.301 1.309 1.00 97.56 82 GLY A N 1
ATOM 645 C CA . GLY A 1 82 ? -12.370 -8.598 0.920 1.00 97.56 82 GLY A CA 1
ATOM 646 C C . GLY A 1 82 ? -11.278 -8.547 -0.153 1.00 97.56 82 GLY A C 1
ATOM 647 O O . GLY A 1 82 ? -10.737 -9.601 -0.485 1.00 97.56 82 GLY A O 1
ATOM 648 N N . ALA A 1 83 ? -10.923 -7.367 -0.678 1.00 98.25 83 ALA A N 1
ATOM 649 C CA . ALA A 1 83 ? -9.864 -7.240 -1.679 1.00 98.25 83 ALA A CA 1
ATOM 650 C C . ALA A 1 83 ? -8.514 -7.728 -1.136 1.00 98.25 83 ALA A C 1
ATOM 652 O O . ALA A 1 83 ? -8.113 -7.378 -0.021 1.00 98.25 83 ALA A O 1
ATOM 653 N N . LYS A 1 84 ? -7.784 -8.497 -1.944 1.00 98.50 84 LYS A N 1
ATOM 654 C CA . LYS A 1 84 ? -6.422 -8.945 -1.647 1.00 98.50 84 LYS A CA 1
ATOM 655 C C . LYS A 1 84 ? -5.434 -7.843 -1.984 1.00 98.50 84 LYS A C 1
ATOM 657 O O . LYS A 1 84 ? -5.170 -7.550 -3.149 1.00 98.50 84 LYS A O 1
ATOM 662 N N . VAL A 1 85 ? -4.857 -7.251 -0.954 1.00 98.69 85 VAL A N 1
ATOM 663 C CA . VAL A 1 85 ? -3.964 -6.103 -1.067 1.00 98.69 85 VAL A CA 1
ATOM 664 C C . VAL A 1 85 ? -2.517 -6.536 -0.889 1.00 98.69 85 VAL A C 1
ATOM 666 O O . VAL A 1 85 ? -2.175 -7.209 0.087 1.00 98.69 85 VAL A O 1
ATOM 669 N N . LEU A 1 86 ? -1.652 -6.089 -1.797 1.00 98.62 86 LEU A N 1
ATOM 670 C CA . LEU A 1 86 ? -0.213 -6.056 -1.557 1.00 98.62 86 LEU A CA 1
ATOM 671 C C . LEU A 1 86 ? 0.205 -4.652 -1.140 1.00 98.62 86 LEU A C 1
ATOM 673 O O . LEU A 1 86 ? -0.127 -3.685 -1.822 1.00 98.62 86 LEU A O 1
ATOM 677 N N . ILE A 1 87 ? 0.958 -4.550 -0.048 1.00 98.69 87 ILE A N 1
ATOM 678 C CA . ILE A 1 87 ? 1.534 -3.284 0.412 1.00 98.69 87 ILE A CA 1
ATOM 679 C C . ILE A 1 87 ? 2.958 -3.161 -0.127 1.00 98.69 87 ILE A C 1
ATOM 681 O O . ILE A 1 87 ? 3.762 -4.081 0.009 1.00 98.69 87 ILE A O 1
ATOM 685 N N . HIS A 1 88 ? 3.273 -2.022 -0.726 1.00 98.50 88 HIS A N 1
ATOM 686 C CA . HIS A 1 88 ? 4.576 -1.730 -1.295 1.00 98.50 88 HIS A CA 1
ATOM 687 C C . HIS A 1 88 ? 5.203 -0.479 -0.671 1.00 98.50 88 HIS A C 1
ATOM 689 O O . HIS A 1 88 ? 4.533 0.541 -0.483 1.00 98.50 88 HIS A O 1
ATOM 695 N N . ASP A 1 89 ? 6.501 -0.563 -0.393 1.00 97.69 89 ASP A N 1
ATOM 696 C CA . ASP A 1 89 ? 7.361 0.573 -0.066 1.00 97.69 89 ASP A CA 1
ATOM 697 C C . ASP A 1 89 ? 8.747 0.377 -0.700 1.00 97.69 89 ASP A C 1
ATOM 699 O O . ASP A 1 89 ? 9.035 -0.699 -1.212 1.00 97.69 89 ASP A O 1
ATOM 703 N N . ASP A 1 90 ? 9.605 1.395 -0.694 1.00 96.38 90 ASP A N 1
ATOM 704 C CA . ASP A 1 90 ? 10.925 1.317 -1.334 1.00 96.38 90 ASP A CA 1
ATOM 705 C C . ASP A 1 90 ? 11.959 0.502 -0.546 1.00 96.38 90 ASP A C 1
ATOM 707 O O . ASP A 1 90 ? 12.933 0.014 -1.116 1.00 96.38 90 ASP A O 1
ATOM 711 N N . LEU A 1 91 ? 11.801 0.414 0.776 1.00 96.00 91 LEU A N 1
ATOM 712 C CA . LEU A 1 91 ? 12.747 -0.263 1.656 1.00 96.00 91 LEU A CA 1
ATOM 713 C C . LEU A 1 91 ? 12.072 -0.692 2.961 1.00 96.00 91 LEU A C 1
ATOM 715 O O . LEU A 1 91 ? 11.366 0.087 3.600 1.00 96.00 91 LEU A O 1
ATOM 719 N N . LEU A 1 92 ? 12.378 -1.904 3.426 1.00 95.69 92 LEU A N 1
ATOM 720 C CA . LEU A 1 92 ? 11.995 -2.370 4.758 1.00 95.69 92 LEU A CA 1
ATOM 721 C C . LEU A 1 92 ? 13.084 -2.038 5.787 1.00 95.69 92 LEU A C 1
ATOM 723 O O . LEU A 1 92 ? 14.181 -2.588 5.730 1.00 95.69 92 LEU A O 1
ATOM 727 N N . ALA A 1 93 ? 12.767 -1.157 6.739 1.00 91.44 93 ALA A N 1
ATOM 728 C CA . ALA A 1 93 ? 13.634 -0.841 7.878 1.00 91.44 93 ALA A CA 1
ATOM 729 C C . ALA A 1 93 ? 13.209 -1.631 9.131 1.00 91.44 93 ALA A C 1
ATOM 731 O O . ALA A 1 93 ? 13.449 -2.829 9.228 1.00 91.44 93 ALA A O 1
ATOM 732 N N . THR A 1 94 ? 12.533 -0.984 10.085 1.00 90.94 94 THR A N 1
ATOM 733 C CA . THR A 1 94 ? 12.037 -1.628 11.319 1.00 90.94 94 THR A CA 1
ATOM 734 C C . THR A 1 94 ? 10.716 -2.377 11.128 1.00 90.94 94 THR A C 1
ATOM 736 O O . THR A 1 94 ? 10.297 -3.126 12.004 1.00 90.94 94 THR A O 1
ATOM 739 N N . GLY A 1 95 ? 10.023 -2.148 10.007 1.00 91.50 95 GLY A N 1
ATOM 740 C CA . GLY A 1 95 ? 8.710 -2.728 9.709 1.00 91.50 95 GLY A CA 1
ATOM 741 C C . GLY A 1 95 ? 7.514 -2.015 10.347 1.00 91.50 95 GLY A C 1
ATOM 742 O O . GLY A 1 95 ? 6.383 -2.334 9.992 1.00 91.50 95 GLY A O 1
ATOM 743 N N . GLY A 1 96 ? 7.724 -1.012 11.210 1.00 91.81 96 GLY A N 1
ATOM 744 C CA . GLY A 1 96 ? 6.631 -0.292 11.881 1.00 91.81 96 GLY A CA 1
ATOM 745 C C . GLY A 1 96 ? 5.616 0.313 10.905 1.00 91.81 96 GLY A C 1
ATOM 746 O O . GLY A 1 96 ? 4.413 0.107 11.047 1.00 91.81 96 GLY A O 1
ATOM 747 N N . THR A 1 97 ? 6.102 0.961 9.845 1.00 91.69 97 THR A N 1
ATOM 748 C CA . THR A 1 97 ? 5.254 1.522 8.784 1.00 91.69 97 THR A CA 1
ATOM 749 C C . THR A 1 97 ? 4.477 0.444 8.019 1.00 91.69 97 THR A C 1
ATOM 751 O O . THR A 1 97 ? 3.299 0.633 7.726 1.00 91.69 97 THR A O 1
ATOM 754 N N . ALA A 1 98 ? 5.092 -0.709 7.735 1.00 95.12 98 ALA A N 1
ATOM 755 C CA . ALA A 1 98 ? 4.423 -1.819 7.053 1.00 95.12 98 ALA A CA 1
ATOM 756 C C . ALA A 1 98 ? 3.301 -2.420 7.918 1.00 95.12 98 ALA A C 1
ATOM 758 O O . ALA A 1 98 ? 2.205 -2.681 7.424 1.00 95.12 98 ALA A O 1
ATOM 759 N N . ILE A 1 99 ? 3.546 -2.575 9.224 1.00 95.88 99 ILE A N 1
ATOM 760 C CA . ILE A 1 99 ? 2.544 -3.038 10.192 1.00 95.88 99 ILE A CA 1
ATOM 761 C C . ILE A 1 99 ? 1.392 -2.036 10.286 1.00 95.88 99 ILE A C 1
ATOM 763 O O . ILE A 1 99 ? 0.233 -2.434 10.188 1.00 95.88 99 ILE A O 1
ATOM 767 N N . ALA A 1 100 ? 1.693 -0.743 10.425 1.00 96.19 100 ALA A N 1
ATOM 768 C CA . ALA A 1 100 ? 0.682 0.309 10.466 1.00 96.19 100 ALA A CA 1
ATOM 769 C C . ALA A 1 100 ? -0.177 0.310 9.191 1.00 96.19 100 ALA A C 1
ATOM 771 O O . ALA A 1 100 ? -1.405 0.351 9.270 1.00 96.19 100 ALA A O 1
ATOM 772 N N . ALA A 1 101 ? 0.455 0.197 8.018 1.00 97.56 101 ALA A N 1
ATOM 773 C CA . ALA A 1 101 ? -0.242 0.122 6.740 1.00 97.56 101 ALA A CA 1
ATOM 774 C C . ALA A 1 101 ?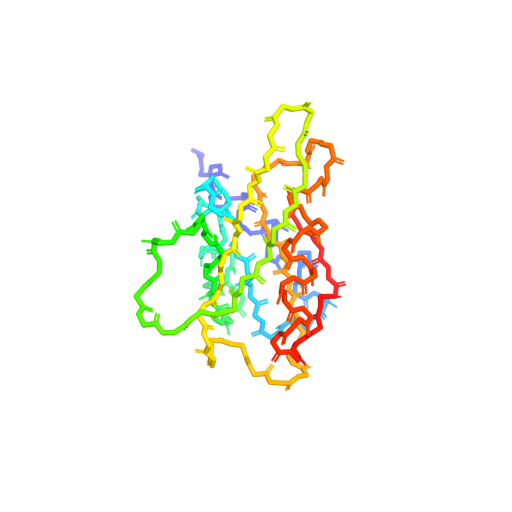 -1.152 -1.114 6.653 1.00 97.56 101 ALA A C 1
ATOM 776 O O . ALA A 1 101 ? -2.289 -0.997 6.207 1.00 97.56 101 ALA A O 1
ATOM 777 N N . ALA A 1 102 ? -0.707 -2.277 7.134 1.00 98.12 102 ALA A N 1
ATOM 778 C CA . ALA A 1 102 ? -1.528 -3.488 7.158 1.00 98.12 102 ALA A CA 1
ATOM 779 C C . ALA A 1 102 ? -2.732 -3.364 8.100 1.00 98.12 102 ALA A C 1
ATOM 781 O O . ALA A 1 102 ? -3.843 -3.745 7.739 1.00 98.12 102 ALA A O 1
ATOM 782 N N . GLN A 1 103 ? -2.544 -2.772 9.283 1.00 98.00 103 GLN A N 1
ATOM 783 C CA . GLN A 1 103 ? -3.648 -2.486 10.204 1.00 98.00 103 GLN A CA 1
ATOM 784 C C . GLN A 1 103 ? -4.663 -1.529 9.577 1.00 98.00 103 GLN A C 1
ATOM 786 O O . GLN A 1 103 ? -5.871 -1.748 9.671 1.00 98.00 103 GLN A O 1
ATOM 791 N N . LEU A 1 104 ? -4.181 -0.495 8.890 1.00 98.12 104 LEU A N 1
ATOM 792 C CA . LEU A 1 104 ? -5.032 0.454 8.192 1.00 98.12 104 LEU A CA 1
ATOM 793 C C . LEU A 1 104 ? -5.801 -0.192 7.030 1.00 98.12 104 LEU A C 1
ATOM 795 O O . LEU A 1 104 ? -7.003 0.027 6.909 1.00 98.12 104 LEU A O 1
ATOM 799 N N . VAL A 1 105 ? -5.149 -1.029 6.217 1.00 98.31 105 VAL A N 1
ATOM 800 C CA . VAL A 1 105 ? -5.805 -1.807 5.152 1.00 98.31 105 VAL A CA 1
ATOM 801 C C . VAL A 1 105 ? -6.888 -2.709 5.740 1.00 98.31 105 VAL A C 1
ATOM 803 O O . VAL A 1 105 ? -8.021 -2.678 5.264 1.00 98.31 105 VAL A O 1
ATOM 806 N N . ASN A 1 106 ? -6.596 -3.433 6.820 1.00 96.75 106 ASN A N 1
ATOM 807 C CA . ASN A 1 106 ? -7.572 -4.312 7.466 1.00 96.75 106 ASN A CA 1
ATOM 808 C C . ASN A 1 106 ? -8.789 -3.540 8.014 1.00 96.75 106 ASN A C 1
ATOM 810 O O . ASN A 1 106 ? -9.910 -4.042 7.946 1.00 96.75 106 ASN A O 1
ATOM 814 N N . LYS A 1 107 ? -8.616 -2.293 8.487 1.00 96.75 107 LYS A N 1
ATOM 815 C CA . LYS A 1 107 ? -9.738 -1.419 8.895 1.00 96.75 107 LYS A CA 1
ATOM 816 C C . LYS A 1 107 ? -10.705 -1.089 7.753 1.00 96.75 107 LYS A C 1
ATOM 818 O O . LYS A 1 107 ? -11.868 -0.802 8.023 1.00 96.75 107 LYS A O 1
ATOM 823 N N . THR A 1 108 ? -10.252 -1.133 6.499 1.00 97.50 108 THR A N 1
ATOM 824 C CA . THR A 1 108 ? -11.122 -0.927 5.325 1.00 97.50 108 THR A CA 1
ATOM 825 C C . THR A 1 108 ? -11.983 -2.152 4.992 1.00 97.50 108 THR A C 1
ATOM 827 O O . THR A 1 108 ? -12.878 -2.065 4.158 1.00 97.50 108 THR A O 1
ATOM 830 N N . GLY A 1 109 ? -11.722 -3.300 5.630 1.00 97.38 109 GLY A N 1
ATOM 831 C CA . GLY A 1 109 ? -12.332 -4.587 5.296 1.00 97.38 109 GLY A CA 1
ATOM 832 C C . GLY A 1 109 ? -11.614 -5.345 4.174 1.00 97.38 109 GLY A C 1
ATOM 833 O O . GLY A 1 109 ? -12.025 -6.455 3.846 1.00 97.38 109 GLY A O 1
ATOM 834 N N . ALA A 1 110 ? -10.555 -4.780 3.588 1.00 98.38 110 ALA A N 1
ATOM 835 C CA . ALA A 1 110 ? -9.635 -5.492 2.704 1.00 98.38 110 ALA A CA 1
ATOM 836 C C . ALA A 1 110 ? -8.642 -6.361 3.499 1.00 98.38 110 ALA A C 1
ATOM 838 O O . ALA A 1 110 ? -8.514 -6.227 4.715 1.00 98.38 110 ALA A O 1
ATOM 839 N N . GLN A 1 111 ? -7.923 -7.249 2.811 1.00 98.12 111 GLN A N 1
ATOM 840 C CA . GLN A 1 111 ? -6.967 -8.174 3.415 1.00 98.12 111 GLN A CA 1
ATOM 841 C C . GLN A 1 111 ? -5.561 -7.933 2.866 1.00 98.12 111 GLN A C 1
ATOM 843 O O . GLN A 1 111 ? -5.310 -8.121 1.676 1.00 98.12 111 GLN A O 1
ATOM 848 N N . THR A 1 112 ? -4.605 -7.604 3.736 1.00 98.12 112 THR A N 1
ATOM 849 C CA . THR A 1 112 ? -3.185 -7.628 3.355 1.00 98.12 112 THR A CA 1
ATOM 850 C C . THR A 1 112 ? -2.719 -9.072 3.150 1.00 98.12 112 THR A C 1
ATOM 852 O O . THR A 1 112 ? -2.703 -9.859 4.095 1.00 98.12 112 THR A O 1
ATOM 855 N N . VAL A 1 113 ? -2.319 -9.424 1.924 1.00 97.81 113 VAL A N 1
ATOM 856 C CA . VAL A 1 113 ? -1.847 -10.780 1.575 1.00 97.81 113 VAL A CA 1
ATOM 857 C C . VAL A 1 113 ? -0.336 -10.866 1.372 1.00 97.81 113 VAL A C 1
ATOM 859 O O . VAL A 1 113 ? 0.223 -11.959 1.431 1.00 97.81 113 VAL A O 1
ATOM 862 N N . ALA A 1 114 ? 0.331 -9.736 1.127 1.00 97.75 114 ALA A N 1
ATOM 863 C CA . ALA A 1 114 ? 1.770 -9.687 0.900 1.00 97.75 114 ALA A CA 1
ATOM 864 C C . ALA A 1 114 ? 2.344 -8.278 1.083 1.00 97.75 114 ALA A C 1
ATOM 866 O O . ALA A 1 114 ? 1.621 -7.279 1.047 1.00 97.75 114 ALA A O 1
ATOM 867 N N . PHE A 1 115 ? 3.670 -8.227 1.209 1.00 98.25 115 PHE A N 1
ATOM 868 C CA . PHE A 1 115 ? 4.462 -7.004 1.178 1.00 98.25 115 PHE A CA 1
ATOM 869 C C . PHE A 1 115 ? 5.544 -7.114 0.099 1.00 98.25 115 PHE A C 1
ATOM 871 O O . PHE A 1 115 ? 6.084 -8.203 -0.110 1.00 98.25 115 PHE A O 1
ATOM 878 N N . ALA A 1 116 ? 5.875 -6.007 -0.563 1.00 97.19 116 ALA A N 1
ATOM 879 C CA . ALA A 1 116 ? 6.999 -5.927 -1.494 1.00 97.19 116 ALA A CA 1
ATOM 880 C C . ALA A 1 116 ? 7.849 -4.687 -1.202 1.00 97.19 116 ALA A C 1
ATOM 882 O O . ALA A 1 116 ? 7.313 -3.580 -1.151 1.00 97.19 116 ALA A O 1
ATOM 883 N N . PHE A 1 117 ? 9.157 -4.888 -1.054 1.00 95.69 117 PHE A N 1
ATOM 884 C CA . PHE A 1 117 ? 10.161 -3.854 -0.813 1.00 95.69 117 PHE A CA 1
ATOM 885 C C . PHE A 1 117 ? 11.302 -4.014 -1.810 1.00 95.69 117 PHE A C 1
ATOM 887 O O . PHE A 1 117 ? 11.616 -5.189 -2.125 1.00 95.69 117 PHE A O 1
#

pLDDT: mean 96.03, std 3.97, range [76.88, 98.69]

Nearest PDB structures (foldseek):
  5vjn-assembly1_A  TM=9.641E-01  e=4.741E-15  Saccharomyces cerevisiae
  8izj-assembly1_B  TM=9.563E-01  e=1.035E-14  Escherichia coli
  5znq-assembly1_B  TM=9.544E-01  e=4.619E-14  Yersinia pseudotuberculosis IP 32953
  4m0k-assembly2_D  TM=9.436E-01  e=3.250E-13  Rhodothermus marinus DSM 4252
  4lza-assembly1_B  TM=8.943E-01  e=2.062E-13  Thermoanaerobacter pseudethanolicus ATCC 33223